Protein AF-A0A1G7C124-F1 (afdb_monomer_lite)

Radius of gyration: 18.38 Å; chains: 1; bounding box: 42×35×44 Å

InterPro domains:
  IPR001584 Integrase, catalytic core [PF13683] (48-111)
  IPR001584 Integrase, catalytic core [PS50994] (1-117)
  IPR012337 Ribonuclease H-like superfamily [SSF53098] (4-116)
  IPR036397 Ribonuclease H superfamily [G3DSA:3.30.420.10] (2-117)
  IPR039537 Retrotransposon Ty1/copia-like [PTHR42648] (6-79)

Foldseek 3Di:
DVPDPDQAAEDEDECDPQQFCQCPPPDPPDDHNGTPCPRPNSVVCVVSNHHYHYDDPPDCVVCVVVVVVVVVVVVVLVPQFQDDPPRHSAPDVVRVVVVVVVSVVVVVVDPPPPDDD

Structure (mmCIF, N/CA/C/O backbone):
data_AF-A0A1G7C124-F1
#
_entry.id   AF-A0A1G7C124-F1
#
loop_
_atom_site.group_PDB
_atom_site.id
_atom_site.type_symbol
_atom_site.label_atom_id
_atom_site.label_alt_id
_atom_site.label_comp_id
_atom_site.label_asym_id
_atom_site.label_entity_id
_atom_site.label_seq_id
_atom_site.pdbx_PDB_ins_code
_atom_site.Cartn_x
_atom_site.Cartn_y
_atom_site.Cartn_z
_atom_site.occupancy
_atom_site.B_iso_or_equiv
_atom_site.auth_seq_id
_atom_site.auth_comp_id
_atom_site.auth_asym_id
_atom_site.auth_atom_id
_atom_site.pdbx_PDB_model_num
ATOM 1 N N . LEU A 1 1 ? -6.986 -9.822 -4.925 1.00 56.84 1 LEU A N 1
ATOM 2 C CA . LEU A 1 1 ? -7.116 -11.043 -4.085 1.00 56.84 1 LEU A CA 1
ATOM 3 C C . LEU A 1 1 ? -6.805 -12.310 -4.872 1.00 56.84 1 LEU A C 1
ATOM 5 O O . LEU A 1 1 ? -6.248 -13.209 -4.269 1.00 56.84 1 LEU A O 1
ATOM 9 N N . ALA A 1 2 ? -7.130 -12.383 -6.171 1.00 59.47 2 ALA A N 1
ATOM 10 C CA . ALA A 1 2 ? -6.815 -13.540 -7.015 1.00 59.47 2 ALA A CA 1
ATOM 11 C C . ALA A 1 2 ? -5.305 -13.851 -7.116 1.00 59.47 2 ALA A C 1
ATOM 13 O O . ALA A 1 2 ? -4.938 -14.990 -7.363 1.00 59.47 2 ALA A O 1
ATOM 14 N N . ASP A 1 3 ? -4.445 -12.860 -6.865 1.00 68.88 3 ASP A N 1
ATOM 15 C CA . ASP A 1 3 ? -2.987 -12.987 -6.999 1.00 68.88 3 ASP A CA 1
ATOM 16 C C . ASP A 1 3 ? -2.276 -13.521 -5.744 1.00 68.88 3 ASP A C 1
ATOM 18 O O . ASP A 1 3 ? -1.057 -13.685 -5.751 1.00 68.88 3 ASP A O 1
ATOM 22 N N . PHE A 1 4 ? -3.007 -13.775 -4.650 1.00 74.25 4 PHE A N 1
ATOM 23 C CA . PHE A 1 4 ? -2.432 -14.340 -3.428 1.00 74.25 4 PHE A CA 1
ATOM 24 C C . PHE A 1 4 ? -2.759 -15.835 -3.332 1.00 74.25 4 PHE A C 1
ATOM 26 O O . PHE A 1 4 ? -3.930 -16.202 -3.421 1.00 74.25 4 PHE A O 1
ATOM 33 N N . PRO A 1 5 ? -1.765 -16.706 -3.077 1.00 84.12 5 PRO A N 1
ATOM 34 C CA . PRO A 1 5 ? -1.985 -18.153 -2.978 1.00 84.12 5 PRO A CA 1
ATOM 35 C C . PRO A 1 5 ? -2.794 -18.558 -1.735 1.00 84.12 5 PRO A C 1
ATOM 37 O O . PRO A 1 5 ? -3.227 -19.702 -1.616 1.00 84.12 5 PRO A O 1
ATOM 40 N N . HIS A 1 6 ? -2.996 -17.628 -0.799 1.00 87.00 6 HIS A N 1
ATOM 41 C CA . HIS A 1 6 ? -3.727 -17.836 0.442 1.00 87.00 6 HIS A CA 1
ATOM 42 C C . HIS A 1 6 ? -4.740 -16.718 0.665 1.00 87.00 6 HIS A C 1
ATOM 44 O O . HIS A 1 6 ? -4.560 -15.585 0.210 1.00 87.00 6 HIS A O 1
ATOM 50 N N . GLN A 1 7 ? -5.791 -17.034 1.421 1.00 89.38 7 GLN A N 1
ATOM 51 C CA . GLN A 1 7 ? -6.764 -16.039 1.845 1.00 89.38 7 GLN A CA 1
ATOM 52 C C . GLN A 1 7 ? -6.079 -14.966 2.698 1.00 89.38 7 GLN A C 1
ATOM 54 O O . GLN A 1 7 ? -5.402 -15.259 3.683 1.00 89.38 7 GLN A O 1
ATOM 59 N N . VAL A 1 8 ? -6.291 -13.704 2.335 1.00 92.19 8 VAL A N 1
ATOM 60 C CA . VAL A 1 8 ? -5.824 -12.572 3.134 1.00 92.19 8 VAL A CA 1
ATOM 61 C C . VAL A 1 8 ? -6.729 -12.443 4.355 1.00 92.19 8 VAL A C 1
ATOM 63 O O . VAL A 1 8 ? -7.866 -12.006 4.239 1.00 92.19 8 VAL A O 1
ATOM 66 N N . HIS A 1 9 ? -6.229 -12.829 5.526 1.00 95.06 9 HIS A N 1
ATOM 67 C CA . HIS A 1 9 ? -6.979 -12.723 6.783 1.00 95.06 9 HIS A CA 1
ATOM 68 C C . HIS A 1 9 ? -7.004 -11.286 7.336 1.00 95.06 9 HIS A C 1
ATOM 70 O O . HIS A 1 9 ? -8.003 -10.832 7.892 1.00 95.06 9 HIS A O 1
ATOM 76 N N . THR A 1 10 ? -5.902 -10.544 7.201 1.00 94.31 10 THR A N 1
ATOM 77 C CA . THR A 1 10 ? -5.745 -9.211 7.800 1.00 94.31 10 THR A CA 1
ATOM 78 C C . THR A 1 10 ? -4.981 -8.282 6.874 1.00 94.31 10 THR A C 1
ATOM 80 O O . THR A 1 10 ? -3.977 -8.683 6.290 1.00 94.31 10 THR A O 1
ATOM 83 N N . ILE A 1 11 ? -5.418 -7.026 6.808 1.00 92.94 11 ILE A N 1
ATOM 84 C CA . ILE A 1 11 ? -4.666 -5.927 6.199 1.00 92.94 11 ILE A CA 1
ATOM 85 C C . ILE A 1 11 ? -4.346 -4.903 7.286 1.00 92.94 11 ILE A C 1
ATOM 87 O O . ILE A 1 11 ? -5.227 -4.493 8.043 1.00 92.94 11 ILE A O 1
ATOM 91 N N . LEU A 1 12 ? -3.076 -4.508 7.355 1.00 91.56 12 LEU A N 1
ATOM 92 C CA . LEU A 1 12 ? -2.583 -3.448 8.225 1.00 91.56 12 LEU A CA 1
ATOM 93 C C . LEU A 1 12 ? -2.272 -2.216 7.373 1.00 91.56 12 LEU A C 1
ATOM 95 O O . LEU A 1 12 ? -1.449 -2.310 6.464 1.00 91.56 12 LEU A O 1
ATOM 99 N N . THR A 1 13 ? -2.909 -1.086 7.667 1.00 90.88 13 THR A N 1
ATOM 100 C CA . THR A 1 13 ? -2.629 0.201 7.011 1.00 90.88 13 THR A CA 1
ATOM 101 C C . THR A 1 13 ? -2.246 1.247 8.041 1.00 90.88 13 THR A C 1
ATOM 103 O O . THR A 1 13 ? -2.515 1.099 9.238 1.00 90.88 13 THR A O 1
ATOM 106 N N . ASP A 1 14 ? -1.648 2.340 7.578 1.00 87.50 14 ASP A N 1
ATOM 107 C CA . ASP A 1 14 ? -1.574 3.544 8.389 1.00 87.50 14 ASP A CA 1
ATOM 108 C C . ASP A 1 14 ? -2.955 4.210 8.533 1.00 87.50 14 ASP A C 1
ATOM 110 O O . ASP A 1 14 ? -3.997 3.654 8.178 1.00 87.50 14 ASP A O 1
ATOM 114 N N . ASN A 1 15 ? -2.959 5.398 9.129 1.00 88.94 15 ASN A N 1
ATOM 115 C CA . ASN A 1 15 ? -4.175 6.152 9.401 1.00 88.94 15 ASN A CA 1
ATOM 116 C C . ASN A 1 15 ? -4.473 7.194 8.300 1.00 88.94 15 ASN A C 1
ATOM 118 O O . ASN A 1 15 ? -5.136 8.193 8.588 1.00 88.94 15 ASN A O 1
ATOM 122 N N . GLY A 1 16 ? -3.952 6.991 7.082 1.00 89.31 16 GLY A N 1
ATOM 123 C CA . GLY A 1 16 ? -4.218 7.839 5.922 1.00 89.31 16 GLY A CA 1
ATOM 124 C C . GLY A 1 16 ? -5.695 7.851 5.525 1.00 89.31 16 GLY A C 1
ATOM 125 O O . GLY A 1 16 ? -6.427 6.874 5.729 1.00 89.31 16 GLY A O 1
ATOM 126 N N . ALA A 1 17 ? -6.136 8.974 4.955 1.00 92.06 17 ALA A N 1
ATOM 127 C CA . ALA A 1 17 ? -7.528 9.186 4.556 1.00 92.06 17 ALA A CA 1
ATOM 128 C C . ALA A 1 17 ? -7.977 8.232 3.433 1.00 92.06 17 ALA A C 1
ATOM 130 O O . ALA A 1 17 ? -9.169 8.011 3.247 1.00 92.06 17 ALA A O 1
ATOM 131 N N . GLU A 1 18 ? -7.025 7.642 2.711 1.00 93.25 18 GLU A N 1
ATOM 132 C CA . GLU A 1 18 ? -7.230 6.657 1.651 1.00 93.25 18 GLU A CA 1
ATOM 133 C C . GLU A 1 18 ? -7.711 5.299 2.180 1.00 93.25 18 GLU A C 1
ATOM 135 O O . GLU A 1 18 ? -8.298 4.519 1.428 1.00 93.25 18 GLU A O 1
ATOM 140 N N . PHE A 1 19 ? -7.463 4.995 3.459 1.00 93.19 19 PHE A N 1
ATOM 141 C CA . PHE A 1 19 ? -7.790 3.699 4.069 1.00 93.19 19 PHE A CA 1
ATOM 142 C C . PHE A 1 19 ? -8.814 3.812 5.185 1.00 93.19 19 PHE A C 1
ATOM 144 O O . PHE A 1 19 ? -9.570 2.868 5.431 1.00 93.19 19 PHE A O 1
ATOM 151 N N . THR A 1 20 ? -8.867 4.956 5.858 1.00 92.56 20 THR A N 1
ATOM 152 C CA . THR A 1 20 ? -9.725 5.140 7.016 1.00 92.56 20 THR A CA 1
ATOM 153 C C . THR A 1 20 ? -10.195 6.572 7.139 1.00 92.56 20 THR A C 1
ATOM 155 O O . THR A 1 20 ? -9.502 7.522 6.798 1.00 92.56 20 THR A O 1
ATOM 158 N N . ASP A 1 21 ? -11.362 6.744 7.739 1.00 92.69 21 ASP A N 1
ATOM 159 C CA . ASP A 1 21 ? -11.848 8.056 8.123 1.00 92.69 21 ASP A CA 1
ATOM 160 C C . ASP A 1 21 ? -11.485 8.418 9.564 1.00 92.69 21 ASP A C 1
ATOM 162 O O . ASP A 1 21 ? -12.069 9.352 10.101 1.00 92.69 21 ASP A O 1
ATOM 166 N N . ARG A 1 22 ? -10.536 7.726 10.215 1.00 90.31 22 ARG A N 1
ATOM 167 C CA . ARG A 1 22 ? -10.178 7.929 11.633 1.00 90.31 22 ARG A CA 1
ATOM 168 C C . ARG A 1 22 ? -9.954 9.389 12.024 1.00 90.31 22 ARG A C 1
ATOM 170 O O . ARG A 1 22 ? -10.400 9.788 13.103 1.00 90.31 22 ARG A O 1
ATOM 177 N N . PHE A 1 23 ? -9.339 10.190 11.159 1.00 88.81 23 PHE A N 1
ATOM 178 C CA . PHE A 1 23 ? -9.077 11.612 11.411 1.00 88.81 23 PHE A CA 1
ATOM 179 C C . PHE A 1 23 ? -10.050 12.576 10.718 1.00 88.81 23 PHE A C 1
ATOM 181 O O . PHE A 1 23 ? -9.907 13.781 10.881 1.00 88.81 23 PHE A O 1
ATOM 188 N N . ALA A 1 24 ? -11.076 12.080 10.016 1.00 87.88 24 ALA A N 1
ATOM 189 C CA . ALA A 1 24 ? -12.144 12.933 9.487 1.00 87.88 24 ALA A CA 1
ATOM 190 C C . ALA A 1 24 ? -12.873 13.669 10.629 1.00 87.88 24 ALA A C 1
ATOM 192 O O . ALA A 1 24 ? -13.319 13.035 11.593 1.00 87.88 24 ALA A O 1
ATOM 193 N N . VAL A 1 25 ? -12.978 14.993 10.537 1.00 83.00 25 VAL A N 1
ATOM 194 C CA . VAL A 1 25 ? -13.518 15.864 11.603 1.00 83.00 25 VAL A CA 1
ATOM 195 C C . VAL A 1 25 ? -14.979 16.259 11.380 1.00 83.00 25 VAL A C 1
ATOM 197 O O . VAL A 1 25 ? -15.657 16.679 12.309 1.00 83.00 25 VAL A O 1
ATOM 200 N N . ASP A 1 26 ? -15.478 16.084 10.165 1.00 83.75 26 ASP A N 1
ATOM 201 C CA . ASP A 1 26 ? -16.776 16.542 9.664 1.00 83.75 26 ASP A CA 1
ATOM 202 C C . ASP A 1 26 ? -17.841 15.431 9.610 1.00 83.75 26 ASP A C 1
ATOM 204 O O . ASP A 1 26 ? -18.995 15.664 9.244 1.00 83.75 26 ASP A O 1
ATOM 208 N N . LYS A 1 27 ? -17.490 14.201 10.005 1.00 82.12 27 LYS A N 1
ATOM 209 C CA . LYS A 1 27 ? -18.401 13.058 9.909 1.00 82.12 27 LYS A CA 1
ATOM 210 C C . LYS A 1 27 ? -19.401 13.021 11.067 1.00 82.12 27 LYS A C 1
ATOM 212 O O . LYS A 1 27 ? -19.053 12.724 12.211 1.00 82.12 27 LYS A O 1
ATOM 217 N N . LYS A 1 28 ? -20.676 13.254 10.746 1.00 80.56 28 LYS A N 1
ATOM 218 C CA . LYS A 1 28 ? -21.797 13.186 11.694 1.00 80.56 28 LYS A CA 1
ATOM 219 C C . LYS A 1 28 ? -21.835 11.825 12.409 1.00 80.56 28 LYS A C 1
ATOM 221 O O . LYS A 1 28 ? -21.720 10.786 11.768 1.00 80.56 28 LYS A O 1
ATOM 226 N N . ASN A 1 29 ? -22.022 11.843 13.731 1.00 83.56 29 ASN A N 1
ATOM 227 C CA . ASN A 1 29 ? -22.114 10.669 14.620 1.00 83.56 29 ASN A CA 1
ATOM 228 C C . ASN A 1 29 ? -20.842 9.811 14.749 1.00 83.56 29 ASN A C 1
ATOM 230 O O . ASN A 1 29 ? -20.875 8.765 15.398 1.00 83.56 29 ASN A O 1
ATOM 234 N N . LYS A 1 30 ? -19.712 10.233 14.173 1.00 86.50 30 LYS A N 1
ATOM 235 C CA . LYS A 1 30 ? -18.450 9.515 14.326 1.00 86.50 30 LYS A CA 1
ATOM 236 C C . LYS A 1 30 ? -17.805 9.849 15.684 1.00 86.50 30 LYS A C 1
ATOM 238 O O . LYS A 1 30 ? -17.655 11.027 16.009 1.00 86.50 30 LYS A O 1
ATOM 243 N N . PRO A 1 31 ? -17.364 8.849 16.466 1.00 83.88 31 PRO A N 1
ATOM 244 C CA . PRO A 1 31 ? -16.635 9.102 17.703 1.00 83.88 31 PRO A CA 1
ATOM 245 C C . PRO A 1 31 ? -15.276 9.790 17.441 1.00 83.88 31 PRO A C 1
ATOM 247 O O . PRO A 1 31 ? -14.553 9.385 16.523 1.00 83.88 31 PRO A O 1
ATOM 250 N N . PRO A 1 32 ? -14.873 10.785 18.257 1.00 83.81 32 PRO A N 1
ATOM 251 C CA . PRO A 1 32 ? -13.589 11.466 18.102 1.00 83.81 32 PRO A CA 1
ATOM 252 C C . PRO A 1 32 ? -12.400 10.497 18.134 1.00 83.81 32 PRO A C 1
ATOM 254 O O . PRO A 1 32 ? -12.311 9.621 18.995 1.00 83.81 32 PRO A O 1
ATOM 257 N N . GLY A 1 33 ? -11.477 10.643 17.178 1.00 82.88 33 GLY A N 1
ATOM 258 C CA . GLY A 1 33 ? -10.227 9.871 17.117 1.00 82.88 33 GLY A CA 1
ATOM 259 C C . GLY A 1 33 ? -10.369 8.375 16.794 1.00 82.88 33 GLY A C 1
ATOM 260 O O . GLY A 1 33 ? -9.362 7.652 16.798 1.00 82.88 33 GLY A O 1
ATOM 261 N N . LYS A 1 34 ? -11.585 7.897 16.502 1.00 86.94 34 LYS A N 1
ATOM 262 C CA . LYS A 1 34 ? -11.882 6.505 16.136 1.00 86.94 34 LYS A CA 1
ATOM 263 C C . LYS A 1 34 ? -12.444 6.428 14.714 1.00 86.94 34 LYS A C 1
ATOM 265 O O . LYS A 1 34 ? -13.206 7.309 14.339 1.00 86.94 34 LYS A O 1
ATOM 270 N N . PRO A 1 35 ? -12.100 5.402 13.920 1.00 90.12 35 PRO A N 1
ATOM 271 C CA . PRO A 1 35 ? -12.721 5.198 12.612 1.00 90.12 35 PRO A CA 1
ATOM 272 C C . PRO A 1 35 ? -14.213 4.885 12.764 1.00 90.12 35 PRO A C 1
ATOM 274 O O . PRO A 1 35 ? -14.619 4.281 13.759 1.00 90.12 35 PRO A O 1
ATOM 277 N N . SER A 1 36 ? -15.026 5.279 11.783 1.00 91.19 36 SER A N 1
ATOM 278 C CA . SER A 1 36 ? -16.456 4.929 11.778 1.00 91.19 36 SER A CA 1
ATOM 279 C C . SER A 1 36 ? -16.707 3.466 11.408 1.00 91.19 36 SER A C 1
ATOM 281 O O . SER A 1 36 ? -17.730 2.910 11.788 1.00 91.19 36 SER A O 1
ATOM 283 N N . GLY A 1 37 ? -15.788 2.849 10.655 1.00 90.06 37 GLY A N 1
ATOM 284 C CA . GLY A 1 37 ? -15.993 1.540 10.030 1.00 90.06 37 GLY A CA 1
ATOM 285 C C . GLY A 1 37 ? -16.798 1.589 8.725 1.00 90.06 37 GLY A C 1
ATOM 286 O O . GLY A 1 37 ? -16.969 0.560 8.075 1.00 90.06 37 GLY A O 1
ATOM 287 N N . ASP A 1 38 ? -17.253 2.773 8.307 1.00 92.44 38 ASP A N 1
ATOM 288 C CA . ASP A 1 38 ? -18.002 2.969 7.065 1.00 92.44 38 ASP A CA 1
ATOM 289 C C . ASP A 1 38 ? -17.129 3.505 5.928 1.00 92.44 38 ASP A C 1
ATOM 291 O O . ASP A 1 38 ? -17.662 3.853 4.875 1.00 92.44 38 ASP A O 1
ATOM 295 N N . HIS A 1 39 ? -15.811 3.628 6.098 1.00 94.12 39 HIS A N 1
ATOM 296 C CA . HIS A 1 39 ? -14.938 4.017 4.991 1.00 94.12 39 HIS A CA 1
ATOM 297 C C . HIS A 1 39 ? -15.073 2.990 3.840 1.00 94.12 39 HIS A C 1
ATOM 299 O O . HIS A 1 39 ? -15.220 1.797 4.119 1.00 94.12 39 HIS A O 1
ATOM 305 N N . PRO A 1 40 ? -15.042 3.379 2.546 1.00 95.38 40 PRO A N 1
ATOM 306 C CA . PRO A 1 40 ? -15.160 2.421 1.440 1.00 95.38 40 PRO A CA 1
ATOM 307 C C . PRO A 1 40 ? -14.209 1.222 1.555 1.00 95.38 40 PRO A C 1
ATOM 309 O O . PRO A 1 40 ? -14.604 0.095 1.258 1.00 95.38 40 PRO A O 1
ATOM 312 N N . PHE A 1 41 ? -12.996 1.453 2.063 1.00 95.81 41 PHE A N 1
ATOM 313 C CA . PHE A 1 41 ? -12.025 0.396 2.332 1.00 95.81 41 PHE A CA 1
ATOM 314 C C . PHE A 1 41 ? -12.443 -0.526 3.491 1.00 95.81 41 PHE A C 1
ATOM 316 O O . PHE A 1 41 ? -12.384 -1.745 3.342 1.00 95.81 41 PHE A O 1
ATOM 323 N N . ASP A 1 42 ? -12.947 0.023 4.605 1.00 95.38 42 ASP A N 1
ATOM 324 C CA . ASP A 1 42 ? -13.487 -0.767 5.724 1.00 95.38 42 ASP A CA 1
ATOM 325 C C . ASP A 1 42 ? -14.634 -1.677 5.258 1.00 95.38 42 ASP A C 1
ATOM 327 O O . ASP A 1 42 ? -14.664 -2.872 5.570 1.00 95.38 42 ASP A O 1
ATOM 331 N N . ARG A 1 43 ? -15.556 -1.133 4.450 1.00 95.94 43 ARG A N 1
ATOM 332 C CA . ARG A 1 43 ? -16.696 -1.886 3.907 1.00 95.94 43 ARG A CA 1
ATOM 333 C C . ARG A 1 43 ? -16.247 -3.010 2.979 1.00 95.94 43 ARG A C 1
ATOM 335 O O . ARG A 1 43 ? -16.773 -4.118 3.079 1.00 95.94 43 ARG A O 1
ATOM 342 N N . LEU A 1 44 ? -15.269 -2.744 2.112 1.00 95.56 44 LEU A N 1
ATOM 343 C CA . LEU A 1 44 ? -14.692 -3.756 1.230 1.00 95.56 44 LEU A CA 1
ATOM 344 C C . LEU A 1 44 ? -14.036 -4.882 2.039 1.00 95.56 44 LEU A C 1
ATOM 346 O O . LEU A 1 44 ? -14.309 -6.055 1.784 1.00 95.56 44 LEU A O 1
ATOM 350 N 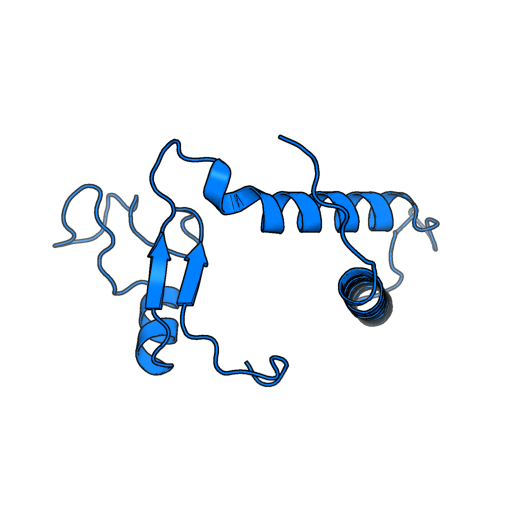N . CYS A 1 45 ? -13.219 -4.541 3.037 1.00 95.81 45 CYS A N 1
ATOM 351 C CA . CYS A 1 45 ? -12.593 -5.518 3.924 1.00 95.81 45 CYS A CA 1
ATOM 352 C C . CYS A 1 45 ? -13.648 -6.377 4.635 1.00 95.81 45 CYS A C 1
ATOM 354 O O . CYS A 1 45 ? -13.579 -7.605 4.568 1.00 95.81 45 CYS A O 1
ATOM 356 N N . LYS A 1 46 ? -14.691 -5.756 5.204 1.00 95.56 46 LYS A N 1
ATOM 357 C CA . LYS A 1 46 ? -15.807 -6.462 5.853 1.00 95.56 46 LYS A CA 1
ATOM 358 C C . LYS A 1 46 ? -16.534 -7.410 4.896 1.00 95.56 46 LYS A C 1
ATOM 360 O O . LYS A 1 46 ? -16.766 -8.561 5.252 1.00 95.56 46 LYS A O 1
ATOM 365 N N . GLN A 1 47 ? -16.845 -6.965 3.675 1.00 95.75 47 GLN A N 1
ATOM 366 C CA . GLN A 1 47 ? -17.495 -7.798 2.653 1.00 95.75 47 GLN A CA 1
ATOM 367 C C . GLN A 1 47 ? -16.644 -9.019 2.275 1.00 95.75 47 GLN A C 1
ATOM 369 O O . GLN A 1 47 ? -17.181 -10.067 1.924 1.00 95.75 47 GLN A O 1
ATOM 374 N N . ARG A 1 48 ? -15.315 -8.893 2.337 1.00 93.56 48 ARG A N 1
ATOM 375 C CA . ARG A 1 48 ? -14.367 -9.966 2.011 1.00 93.56 48 ARG A CA 1
ATOM 376 C C . ARG A 1 48 ? -13.934 -10.798 3.223 1.00 93.56 48 ARG A C 1
ATOM 378 O O . ARG A 1 48 ? -13.099 -11.682 3.055 1.00 93.56 48 ARG A O 1
ATOM 385 N N . GLY A 1 49 ? -14.474 -10.532 4.415 1.00 95.12 49 GLY A N 1
ATOM 386 C CA . GLY A 1 49 ? -14.065 -11.203 5.654 1.00 95.12 49 GLY A CA 1
ATOM 387 C C . GLY A 1 49 ? -12.624 -10.893 6.076 1.00 95.12 49 GLY A C 1
ATOM 388 O O . GLY A 1 49 ? -12.015 -11.677 6.795 1.00 95.12 49 GLY A O 1
ATOM 389 N N . ILE A 1 50 ? -12.066 -9.772 5.615 1.00 96.38 50 ILE A N 1
ATOM 390 C CA . ILE A 1 50 ? -10.705 -9.333 5.927 1.00 96.38 50 ILE A CA 1
ATOM 391 C C . ILE A 1 50 ? -10.755 -8.416 7.143 1.00 96.38 50 ILE A C 1
ATOM 393 O O . ILE A 1 50 ? -11.471 -7.412 7.152 1.00 96.38 50 ILE A O 1
ATOM 397 N N . GLN A 1 51 ? -9.941 -8.707 8.153 1.00 96.44 51 GLN A N 1
ATOM 398 C CA . GLN A 1 51 ? -9.766 -7.799 9.276 1.00 96.44 51 GLN A CA 1
ATOM 399 C C . GLN A 1 51 ? -8.927 -6.588 8.846 1.00 96.44 51 GLN A C 1
ATOM 401 O O . GLN A 1 51 ? -7.741 -6.724 8.543 1.00 96.44 51 GLN A O 1
ATOM 406 N N . HIS A 1 52 ? -9.516 -5.394 8.870 1.00 95.00 52 HIS A N 1
ATOM 407 C CA . HIS A 1 52 ? -8.773 -4.151 8.686 1.00 95.00 52 HIS A CA 1
ATOM 408 C C . HIS A 1 52 ? -8.229 -3.656 10.032 1.00 95.00 52 HIS A C 1
ATOM 410 O O . HIS A 1 52 ? -8.981 -3.465 10.991 1.00 95.00 52 HIS A O 1
ATOM 416 N N . ARG A 1 53 ? -6.909 -3.485 10.127 1.00 92.31 53 ARG A N 1
ATOM 417 C CA . ARG A 1 53 ? -6.224 -2.967 11.315 1.00 92.31 53 ARG A CA 1
ATOM 418 C C . ARG A 1 53 ? -5.482 -1.695 10.949 1.00 92.31 53 ARG A C 1
ATOM 420 O O . ARG A 1 53 ? -4.778 -1.655 9.950 1.00 92.31 53 ARG A O 1
ATOM 427 N N . LEU A 1 54 ? -5.584 -0.695 11.814 1.00 90.25 54 LEU A N 1
ATOM 428 C CA . LEU A 1 54 ? -4.809 0.533 11.696 1.00 90.25 54 LEU A CA 1
ATOM 429 C C . LEU A 1 54 ? -3.546 0.436 12.548 1.00 90.25 54 LEU A C 1
ATOM 431 O O . LEU A 1 54 ? -3.578 -0.124 13.654 1.00 90.25 54 LEU A O 1
ATOM 435 N N . THR A 1 55 ? -2.446 1.013 12.071 1.00 85.69 55 THR A N 1
ATOM 436 C CA . THR A 1 55 ? -1.250 1.177 12.896 1.00 85.69 55 THR A CA 1
ATOM 437 C C . THR A 1 55 ? -1.571 2.032 14.117 1.00 85.69 55 THR A C 1
ATOM 439 O O . THR A 1 55 ? -2.369 2.981 14.082 1.00 85.69 55 THR A O 1
ATOM 442 N N . LYS A 1 56 ? -0.951 1.686 15.248 1.00 80.56 56 LYS A N 1
ATOM 443 C CA . LYS A 1 56 ? -1.012 2.558 16.416 1.00 80.56 56 LYS A CA 1
ATOM 444 C C . LYS A 1 56 ? -0.242 3.849 16.089 1.00 80.56 56 LYS A C 1
ATOM 446 O O . LYS A 1 56 ? 0.857 3.754 15.536 1.00 80.56 56 LYS A O 1
ATOM 451 N N . PRO A 1 57 ? -0.776 5.034 16.436 1.00 68.75 57 PRO A N 1
ATOM 452 C CA . PRO A 1 57 ? -0.026 6.280 16.320 1.00 68.75 57 PRO A CA 1
ATOM 453 C C . PRO A 1 57 ? 1.345 6.148 16.993 1.00 68.75 57 PRO A C 1
ATOM 455 O O . PRO A 1 57 ? 1.441 5.537 18.054 1.00 68.75 57 PRO A O 1
ATOM 458 N N . TYR A 1 58 ? 2.389 6.701 16.373 1.00 65.62 58 TYR A N 1
ATOM 459 C CA . TYR A 1 58 ? 3.765 6.703 16.894 1.00 65.62 58 TYR A CA 1
ATOM 460 C C . TYR A 1 58 ? 4.438 5.320 17.045 1.00 65.62 58 TYR A C 1
ATOM 462 O O . TYR A 1 58 ? 5.434 5.200 17.752 1.00 65.62 58 TYR A O 1
ATOM 470 N N . HIS A 1 59 ? 3.954 4.279 16.350 1.00 66.81 59 HIS A N 1
ATOM 471 C CA . HIS A 1 59 ? 4.577 2.944 16.342 1.00 66.81 59 HIS A CA 1
ATOM 472 C C . HIS A 1 59 ? 5.116 2.535 14.951 1.00 66.81 59 HIS A C 1
ATOM 474 O O . HIS A 1 59 ? 4.493 1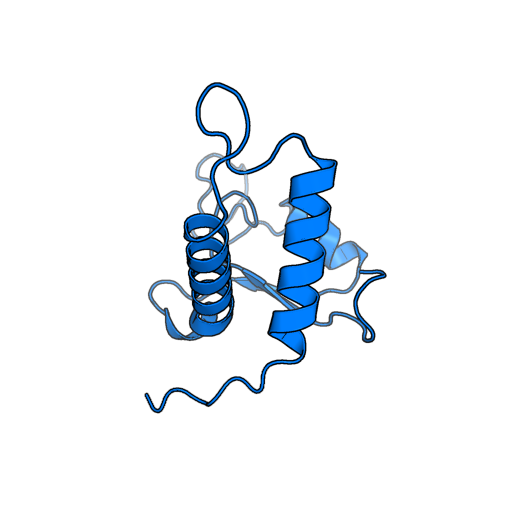.724 14.254 1.00 66.81 59 HIS A O 1
ATOM 480 N N . PRO A 1 60 ? 6.302 3.038 14.550 1.00 60.53 60 PRO A N 1
ATOM 481 C CA . PRO A 1 60 ? 6.876 2.829 13.212 1.00 60.53 60 PRO A CA 1
ATOM 482 C C . PRO A 1 60 ? 7.231 1.364 12.900 1.00 60.53 60 PRO A C 1
ATOM 484 O O . PRO A 1 60 ? 7.278 0.967 11.740 1.00 60.53 60 PRO A O 1
ATOM 487 N N . GLN A 1 61 ? 7.411 0.521 13.923 1.00 64.06 61 GLN A N 1
ATOM 488 C CA . GLN A 1 61 ? 7.812 -0.889 13.777 1.00 64.06 61 GLN A CA 1
ATOM 489 C C . GLN A 1 61 ? 6.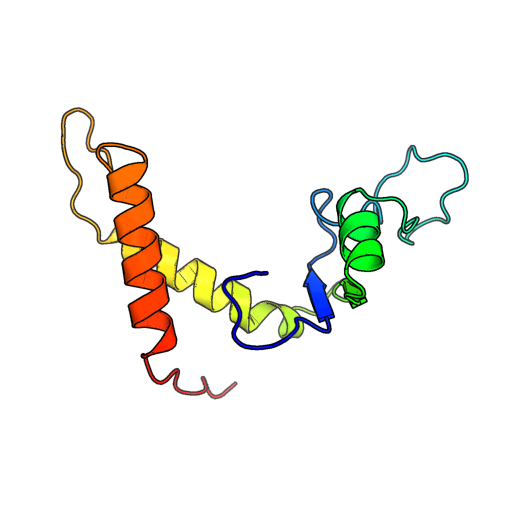866 -1.724 12.898 1.00 64.06 61 GLN A C 1
ATOM 491 O O . GLN A 1 61 ? 7.277 -2.739 12.345 1.00 64.06 61 GLN A O 1
ATOM 496 N N . THR A 1 62 ? 5.613 -1.296 12.737 1.00 63.75 62 THR A N 1
ATOM 497 C CA . THR A 1 62 ? 4.612 -2.023 11.945 1.00 63.75 62 THR A CA 1
ATOM 498 C C . THR A 1 62 ? 4.709 -1.796 10.433 1.00 63.75 62 THR A C 1
ATOM 500 O O . THR A 1 62 ? 4.204 -2.619 9.673 1.00 63.75 62 THR A O 1
ATOM 503 N N . ASN A 1 63 ? 5.417 -0.751 9.989 1.00 72.88 63 ASN A N 1
ATOM 504 C CA . ASN A 1 63 ? 5.505 -0.372 8.575 1.00 72.88 63 ASN A CA 1
ATOM 505 C C . ASN A 1 63 ? 6.838 -0.748 7.905 1.00 72.88 63 ASN A C 1
ATOM 507 O O . ASN A 1 63 ? 7.008 -0.544 6.705 1.00 72.88 63 ASN A O 1
ATOM 511 N N . GLY A 1 64 ? 7.778 -1.365 8.626 1.00 79.50 64 GLY A N 1
ATOM 512 C CA . GLY A 1 64 ? 9.131 -1.607 8.106 1.00 79.50 64 GLY A CA 1
ATOM 513 C C . GLY A 1 64 ? 9.200 -2.478 6.839 1.00 79.50 64 GLY A C 1
ATOM 514 O O . GLY A 1 64 ? 10.118 -2.320 6.033 1.00 79.50 64 GLY A O 1
ATOM 515 N N . LEU A 1 65 ? 8.238 -3.385 6.623 1.00 84.06 65 LEU A N 1
ATOM 516 C CA . LEU A 1 65 ? 8.174 -4.195 5.397 1.00 84.06 65 LEU A CA 1
ATOM 517 C C . LEU A 1 65 ? 7.729 -3.369 4.187 1.00 84.06 65 LEU A C 1
ATOM 519 O O . LEU A 1 65 ? 8.393 -3.413 3.149 1.00 84.06 65 LEU A O 1
ATOM 523 N N . VAL A 1 66 ? 6.649 -2.593 4.327 1.00 86.19 66 VAL A N 1
ATOM 524 C CA . VAL A 1 66 ? 6.138 -1.756 3.233 1.00 86.19 66 VAL A CA 1
ATOM 525 C C . VAL A 1 66 ? 7.111 -0.622 2.917 1.00 86.19 66 VAL A C 1
ATOM 527 O O . VAL A 1 66 ? 7.409 -0.380 1.752 1.00 86.19 66 VAL A O 1
ATOM 530 N N . GLU A 1 67 ? 7.719 -0.005 3.932 1.00 87.00 67 GLU A N 1
ATOM 531 C CA . GLU A 1 67 ? 8.744 1.027 3.748 1.00 87.00 67 GLU A CA 1
ATOM 532 C C . GLU A 1 67 ? 9.977 0.486 3.016 1.00 87.00 67 GLU A C 1
ATOM 534 O O . GLU A 1 67 ? 10.519 1.141 2.121 1.00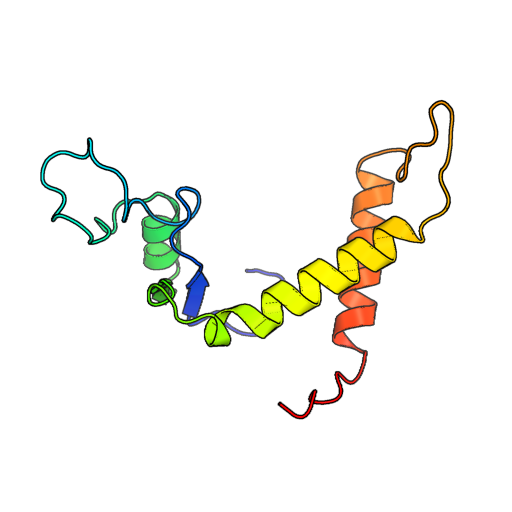 87.00 67 GLU A O 1
ATOM 539 N N . ARG A 1 68 ? 10.415 -0.734 3.356 1.00 87.75 68 ARG A N 1
ATOM 540 C CA . ARG A 1 68 ? 11.518 -1.408 2.661 1.00 87.75 68 ARG A CA 1
ATOM 541 C C . ARG A 1 68 ? 11.162 -1.693 1.210 1.00 87.75 68 ARG A C 1
ATOM 543 O O . ARG A 1 68 ? 11.992 -1.435 0.341 1.00 87.75 68 ARG A O 1
ATOM 550 N N . PHE A 1 69 ? 9.980 -2.243 0.946 1.00 90.25 69 PHE A N 1
ATOM 551 C CA . PHE A 1 69 ? 9.524 -2.501 -0.418 1.00 90.25 69 PHE A CA 1
ATOM 552 C C . PHE A 1 69 ? 9.476 -1.200 -1.235 1.00 90.25 69 PHE A C 1
ATOM 554 O O . PHE A 1 69 ? 10.110 -1.125 -2.287 1.00 90.25 69 PHE A O 1
ATOM 561 N N . ASN A 1 70 ? 8.845 -0.152 -0.695 1.00 91.12 70 ASN A N 1
ATOM 562 C CA . ASN A 1 70 ? 8.718 1.160 -1.335 1.00 91.12 70 ASN A CA 1
ATOM 563 C C . ASN A 1 70 ? 10.082 1.784 -1.651 1.00 91.12 70 ASN A C 1
ATOM 565 O O . ASN A 1 70 ? 10.301 2.290 -2.750 1.00 91.12 70 ASN A O 1
ATOM 569 N N . ARG A 1 71 ? 11.039 1.694 -0.721 1.00 91.62 71 ARG A N 1
ATOM 570 C CA . ARG A 1 71 ? 12.409 2.158 -0.964 1.00 91.62 71 ARG A CA 1
ATOM 571 C C . ARG A 1 71 ? 13.074 1.387 -2.103 1.00 91.62 71 ARG A C 1
ATOM 573 O O . ARG A 1 71 ? 13.682 1.992 -2.978 1.00 91.62 71 ARG A O 1
ATOM 580 N N . ARG A 1 72 ? 12.943 0.058 -2.116 1.00 92.88 72 ARG A N 1
ATOM 581 C CA . ARG A 1 72 ? 13.579 -0.799 -3.127 1.00 92.88 72 ARG A CA 1
ATOM 582 C C . ARG A 1 72 ? 13.003 -0.587 -4.521 1.00 92.88 72 ARG A C 1
ATOM 584 O O . ARG A 1 72 ? 13.777 -0.542 -5.472 1.00 92.88 72 ARG A O 1
ATOM 591 N N . ILE A 1 73 ? 11.686 -0.431 -4.647 1.00 94.44 73 ILE A N 1
ATOM 592 C CA . ILE A 1 73 ? 11.077 -0.149 -5.951 1.00 94.44 73 ILE A CA 1
ATOM 593 C C . ILE A 1 73 ? 11.438 1.260 -6.431 1.00 94.44 73 ILE A C 1
ATOM 595 O O . ILE A 1 73 ? 11.771 1.424 -7.599 1.00 94.44 73 ILE A O 1
ATOM 599 N N . ALA A 1 74 ? 11.482 2.258 -5.540 1.00 94.06 74 ALA A N 1
ATOM 600 C CA . ALA A 1 74 ? 11.928 3.606 -5.891 1.00 94.06 74 ALA A CA 1
ATOM 601 C C . ALA A 1 74 ? 13.396 3.630 -6.357 1.00 94.06 74 ALA A C 1
ATOM 603 O O . ALA A 1 74 ? 13.707 4.249 -7.373 1.00 94.06 74 ALA A O 1
ATOM 604 N N . GLU A 1 75 ? 14.291 2.911 -5.668 1.00 93.69 75 GLU A N 1
ATOM 605 C CA . GLU A 1 75 ? 15.688 2.735 -6.090 1.00 93.69 75 GLU A CA 1
ATOM 606 C C . GLU A 1 75 ? 15.792 2.045 -7.456 1.00 93.69 75 GLU A C 1
ATOM 608 O O . GLU A 1 75 ? 16.592 2.465 -8.290 1.00 93.69 75 GLU A O 1
ATOM 613 N N . ALA A 1 76 ? 14.991 1.004 -7.700 1.00 93.38 76 ALA A N 1
ATOM 614 C CA . ALA A 1 76 ? 14.977 0.302 -8.980 1.00 93.38 76 ALA A CA 1
ATOM 615 C C . ALA A 1 76 ? 14.496 1.217 -10.116 1.00 93.38 76 ALA A C 1
ATOM 617 O O . ALA A 1 76 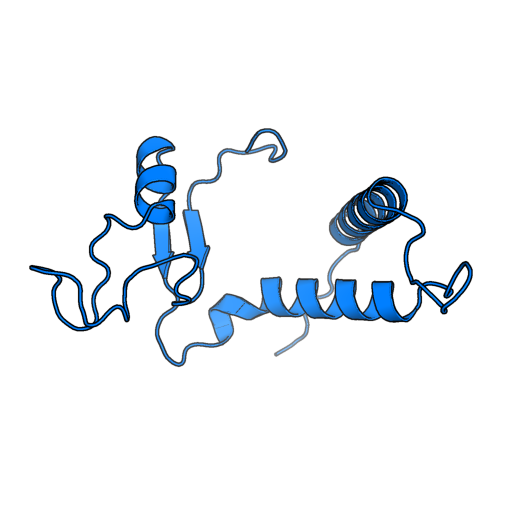? 15.183 1.339 -11.125 1.00 93.38 76 ALA A O 1
ATOM 618 N N . ILE A 1 77 ? 13.394 1.947 -9.911 1.00 93.88 77 ILE A N 1
ATOM 619 C CA . ILE A 1 77 ? 12.885 2.959 -10.853 1.00 93.88 77 ILE A CA 1
ATOM 620 C C . ILE A 1 77 ? 13.935 4.049 -11.113 1.00 93.88 77 ILE A C 1
ATOM 622 O O . ILE A 1 77 ? 14.085 4.509 -12.242 1.00 93.88 77 ILE A O 1
ATOM 626 N N . GLY A 1 78 ? 14.673 4.472 -10.084 1.00 91.44 78 GLY A N 1
ATOM 627 C CA . GLY A 1 78 ? 15.735 5.472 -10.213 1.00 91.44 78 GLY A CA 1
ATOM 628 C C . GLY A 1 78 ? 16.934 5.006 -11.047 1.00 91.44 78 GLY A C 1
ATOM 629 O O . GLY A 1 78 ? 17.637 5.844 -11.609 1.00 91.44 78 GLY A O 1
ATOM 630 N N . ARG A 1 79 ? 17.155 3.689 -11.145 1.00 90.75 79 ARG A N 1
ATOM 631 C CA . ARG A 1 79 ? 18.216 3.070 -11.958 1.00 90.75 79 ARG A CA 1
ATOM 632 C C . ARG A 1 79 ? 17.778 2.755 -13.385 1.00 90.75 79 ARG A C 1
ATOM 634 O O . ARG A 1 79 ? 18.641 2.499 -14.222 1.00 90.75 79 ARG A O 1
ATOM 641 N N . GLU A 1 80 ? 16.476 2.771 -13.666 1.00 90.62 80 GLU A N 1
ATOM 642 C CA . GLU A 1 80 ? 15.980 2.562 -15.022 1.00 90.62 80 GLU A CA 1
ATOM 643 C C . GLU A 1 80 ? 16.492 3.656 -15.959 1.00 90.62 80 GLU A C 1
ATOM 645 O O . GLU A 1 80 ? 16.452 4.856 -15.659 1.00 90.62 80 GLU A O 1
ATOM 650 N N . GLN A 1 81 ? 16.977 3.226 -17.124 1.00 85.94 81 GLN A N 1
ATOM 651 C CA . GLN A 1 81 ? 17.445 4.147 -18.150 1.00 85.94 81 GLN A CA 1
ATOM 652 C C . GLN A 1 81 ? 16.290 5.043 -18.584 1.00 85.94 81 GLN A C 1
ATOM 654 O O . GLN A 1 81 ? 15.193 4.569 -18.870 1.00 85.94 81 GLN A O 1
ATOM 659 N N . LYS A 1 82 ? 16.545 6.349 -18.665 1.00 85.38 82 LYS A N 1
ATOM 660 C CA . LYS A 1 82 ? 15.569 7.295 -19.205 1.00 85.38 82 LYS A CA 1
ATOM 661 C C . LYS A 1 82 ? 15.452 7.091 -20.714 1.00 85.38 82 LYS A C 1
ATOM 663 O O . LYS A 1 82 ? 16.464 7.070 -21.411 1.00 85.38 82 LYS A O 1
ATOM 668 N N . ARG A 1 83 ? 14.224 6.963 -21.212 1.00 80.00 83 ARG A N 1
ATOM 669 C CA . ARG A 1 83 ? 13.891 6.649 -22.607 1.00 80.00 83 ARG A CA 1
ATOM 670 C C . ARG A 1 83 ? 13.025 7.757 -23.222 1.00 80.00 83 ARG A C 1
ATOM 672 O O . ARG A 1 83 ? 12.298 8.465 -22.523 1.00 80.00 83 ARG A O 1
ATOM 679 N N . GLY A 1 84 ? 13.101 7.888 -24.547 1.00 66.88 84 GLY A N 1
ATOM 680 C CA . GLY A 1 84 ? 12.278 8.807 -25.343 1.00 66.88 84 GLY A CA 1
ATOM 681 C C . GLY A 1 84 ? 12.585 10.302 -25.164 1.00 66.88 84 GLY A C 1
ATOM 682 O O . GLY A 1 84 ? 13.504 10.704 -24.446 1.00 66.88 84 GLY A O 1
ATOM 683 N N . SER A 1 85 ? 11.788 11.143 -25.834 1.00 64.62 85 SER A N 1
ATOM 684 C CA . SER A 1 85 ? 11.847 12.601 -25.672 1.00 64.62 85 SER A CA 1
ATOM 685 C C . SER A 1 85 ? 11.349 12.997 -24.273 1.00 64.62 85 SER A C 1
ATOM 687 O O . SER A 1 85 ? 10.416 12.393 -23.745 1.00 64.62 85 SER A O 1
ATOM 689 N N . ALA A 1 86 ? 11.994 13.989 -23.654 1.00 77.31 86 ALA A N 1
ATOM 690 C CA . ALA A 1 86 ? 11.784 14.420 -22.263 1.00 77.31 86 ALA A CA 1
ATOM 691 C C . ALA A 1 86 ? 12.248 13.451 -21.149 1.00 77.31 86 ALA A C 1
ATOM 693 O O . ALA A 1 86 ? 11.852 13.627 -19.998 1.00 77.31 86 ALA A O 1
ATOM 694 N N . ARG A 1 87 ? 13.123 12.471 -21.442 1.00 73.88 87 ARG A N 1
ATOM 695 C CA . ARG A 1 87 ? 13.746 11.598 -20.419 1.00 73.88 87 ARG A CA 1
ATOM 696 C C . ARG A 1 87 ? 12.718 10.891 -19.519 1.00 73.88 87 ARG A C 1
ATOM 698 O O . ARG A 1 87 ? 12.866 10.858 -18.294 1.00 73.88 87 ARG A O 1
ATOM 705 N N . ARG A 1 88 ? 11.668 10.321 -20.113 1.00 81.12 88 ARG A N 1
ATOM 706 C CA . ARG A 1 88 ? 10.662 9.550 -19.367 1.00 81.12 88 ARG A CA 1
ATOM 707 C C . ARG A 1 88 ? 11.278 8.246 -18.860 1.00 81.12 88 ARG A C 1
ATOM 709 O O . ARG A 1 88 ? 12.171 7.695 -19.491 1.00 81.12 88 ARG A O 1
ATOM 716 N N . THR A 1 89 ? 10.830 7.753 -17.707 1.00 85.25 89 THR A N 1
ATOM 717 C CA . THR A 1 89 ? 11.290 6.442 -17.210 1.00 85.25 89 THR A CA 1
ATOM 718 C C . THR A 1 89 ? 10.642 5.293 -17.985 1.00 85.25 89 THR A C 1
ATOM 720 O O . THR A 1 89 ? 11.323 4.338 -18.325 1.00 85.25 89 THR A O 1
ATOM 723 N N . PHE A 1 90 ? 9.349 5.418 -18.297 1.00 90.88 90 PHE A N 1
ATOM 724 C CA . PHE A 1 90 ? 8.564 4.414 -19.019 1.00 90.88 90 PHE A CA 1
ATOM 725 C C . PHE A 1 90 ? 7.936 5.037 -20.263 1.00 90.88 90 PHE A C 1
ATOM 727 O O . PHE A 1 90 ? 7.571 6.221 -20.245 1.00 90.88 90 PHE A O 1
ATOM 734 N N . ILE A 1 91 ? 7.834 4.252 -21.333 1.00 89.19 91 ILE A N 1
ATOM 735 C CA . ILE A 1 91 ? 7.281 4.702 -22.620 1.00 89.19 91 ILE A CA 1
ATOM 736 C C . ILE A 1 91 ? 5.763 4.897 -22.507 1.00 89.19 91 ILE A C 1
ATOM 738 O O . ILE A 1 91 ? 5.233 5.926 -22.930 1.00 89.19 91 ILE A O 1
ATOM 742 N N . ASP A 1 92 ? 5.089 3.941 -21.873 1.00 90.25 92 ASP A N 1
ATOM 743 C CA . ASP A 1 92 ? 3.650 3.919 -21.641 1.00 90.25 92 ASP A CA 1
ATOM 744 C C . ASP A 1 92 ? 3.309 3.155 -20.343 1.00 90.25 92 ASP A C 1
ATOM 746 O O . ASP A 1 92 ? 4.181 2.828 -19.529 1.00 90.25 92 ASP A O 1
ATOM 750 N N . HIS A 1 93 ? 2.018 2.903 -20.117 1.00 91.81 93 HIS A N 1
ATOM 751 C CA . HIS A 1 93 ? 1.561 2.134 -18.961 1.00 91.81 93 HIS A CA 1
ATOM 752 C C . HIS A 1 93 ? 1.944 0.652 -19.038 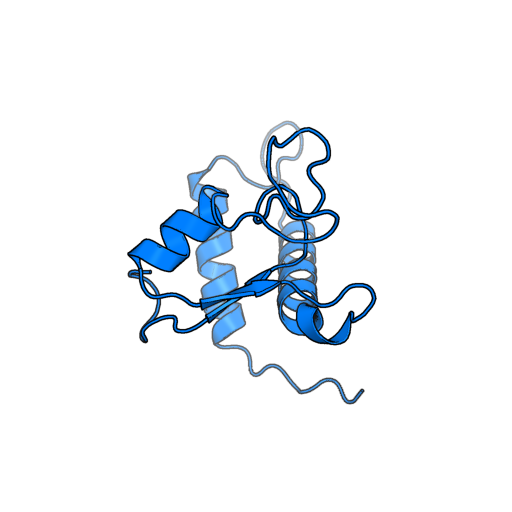1.00 91.81 93 HIS A C 1
ATOM 754 O O . HIS A 1 93 ? 2.229 0.071 -17.996 1.00 91.81 93 HIS A O 1
ATOM 760 N N . ALA A 1 94 ? 2.012 0.055 -20.230 1.00 94.12 94 ALA A N 1
ATOM 761 C CA . ALA A 1 94 ? 2.352 -1.356 -20.385 1.00 94.12 94 ALA A CA 1
ATOM 762 C C . ALA A 1 94 ? 3.826 -1.623 -20.037 1.00 94.12 94 ALA A C 1
ATOM 764 O O . ALA A 1 94 ? 4.120 -2.576 -19.318 1.00 94.12 94 ALA A O 1
ATOM 765 N N . ASP A 1 95 ? 4.740 -0.747 -20.466 1.00 92.75 95 ASP A N 1
ATOM 766 C CA . ASP A 1 95 ? 6.168 -0.785 -20.116 1.00 92.75 95 ASP A CA 1
ATOM 767 C C . ASP A 1 95 ? 6.369 -0.646 -18.596 1.00 92.75 95 ASP A C 1
ATOM 769 O O . ASP A 1 95 ? 7.092 -1.429 -17.973 1.00 92.75 95 ASP A O 1
ATOM 773 N N . ARG A 1 96 ? 5.646 0.289 -17.961 1.00 93.56 96 ARG A N 1
ATOM 774 C CA . ARG A 1 96 ? 5.649 0.441 -16.497 1.00 93.56 96 ARG A CA 1
ATOM 775 C C . ARG A 1 96 ? 5.134 -0.818 -15.797 1.00 93.56 96 ARG A C 1
ATOM 777 O O . ARG A 1 96 ? 5.743 -1.268 -14.828 1.00 93.56 96 ARG A O 1
ATOM 784 N N . ASP A 1 97 ? 4.010 -1.364 -16.244 1.00 95.31 97 ASP A N 1
ATOM 785 C CA . ASP A 1 97 ? 3.369 -2.502 -15.584 1.00 95.31 97 ASP A CA 1
ATOM 786 C C . ASP A 1 97 ? 4.217 -3.776 -15.743 1.00 95.31 97 ASP A C 1
ATOM 788 O O . ASP A 1 97 ? 4.388 -4.522 -14.776 1.00 95.31 97 ASP A O 1
ATOM 792 N N . ALA A 1 98 ? 4.853 -3.968 -16.904 1.00 95.25 98 ALA A N 1
ATOM 793 C CA . ALA A 1 98 ? 5.832 -5.030 -17.131 1.00 95.25 98 ALA A CA 1
ATOM 794 C C . ALA A 1 98 ? 7.052 -4.895 -16.204 1.00 95.25 98 ALA A C 1
ATOM 796 O O . ALA A 1 98 ? 7.484 -5.882 -15.598 1.00 95.25 98 ALA A O 1
ATOM 797 N N . PHE A 1 99 ? 7.575 -3.675 -16.036 1.00 95.44 99 PHE A N 1
ATOM 798 C CA . PHE A 1 99 ? 8.648 -3.404 -15.081 1.00 95.44 99 PHE A CA 1
ATOM 799 C C . PHE A 1 99 ? 8.229 -3.740 -13.643 1.00 95.44 99 PHE A C 1
ATOM 801 O O . PHE A 1 99 ? 8.953 -4.459 -12.951 1.00 95.44 99 PHE A O 1
ATOM 808 N N . ILE A 1 100 ? 7.061 -3.266 -13.191 1.00 94.62 100 ILE A N 1
ATOM 809 C CA . ILE A 1 100 ? 6.565 -3.512 -11.826 1.00 94.62 100 ILE A CA 1
ATOM 810 C C . ILE A 1 100 ? 6.369 -5.013 -11.594 1.00 94.62 100 ILE A C 1
ATOM 812 O O . ILE A 1 100 ? 6.827 -5.535 -10.576 1.00 94.62 100 ILE A O 1
ATOM 816 N N . ALA A 1 101 ? 5.741 -5.722 -12.536 1.00 94.06 101 ALA A N 1
ATOM 817 C CA . ALA A 1 101 ? 5.511 -7.159 -12.431 1.00 94.06 101 ALA A CA 1
ATOM 818 C C . ALA A 1 101 ? 6.832 -7.934 -12.317 1.00 94.06 101 ALA A C 1
ATOM 820 O O . ALA A 1 101 ? 6.985 -8.768 -11.419 1.00 94.06 101 ALA A O 1
ATOM 821 N N . LYS A 1 102 ? 7.818 -7.608 -13.164 1.00 94.44 102 LYS A N 1
ATOM 822 C CA . LYS A 1 102 ? 9.160 -8.201 -13.099 1.00 94.44 102 LYS A CA 1
ATOM 823 C C . LYS A 1 102 ? 9.856 -7.881 -11.774 1.00 94.44 102 LYS A C 1
ATOM 825 O O . LYS A 1 102 ? 10.403 -8.779 -11.138 1.00 94.44 102 LYS A O 1
ATOM 830 N N . PHE A 1 103 ? 9.809 -6.628 -11.324 1.00 93.94 103 PHE A N 1
ATOM 831 C CA . PHE A 1 103 ? 10.411 -6.221 -10.056 1.00 93.94 103 PHE A CA 1
ATOM 832 C C . PHE A 1 103 ? 9.813 -6.990 -8.870 1.00 93.94 103 PHE A C 1
ATOM 834 O O . PHE A 1 103 ? 10.560 -7.523 -8.053 1.00 93.94 103 PHE A O 1
ATOM 841 N N . VAL A 1 104 ? 8.482 -7.089 -8.782 1.00 92.00 104 VAL A N 1
ATOM 842 C CA . VAL A 1 104 ? 7.791 -7.823 -7.706 1.00 92.00 104 VAL A CA 1
ATOM 843 C C . VAL A 1 104 ? 8.144 -9.312 -7.745 1.00 92.00 104 VAL A C 1
ATOM 845 O O . VAL A 1 104 ? 8.432 -9.910 -6.706 1.00 92.00 104 VAL A O 1
ATOM 848 N N . HIS A 1 105 ? 8.171 -9.902 -8.940 1.00 90.44 105 HIS A N 1
ATOM 849 C CA . HIS A 1 105 ? 8.568 -11.290 -9.163 1.00 90.44 105 HIS A CA 1
ATOM 850 C C . HIS A 1 105 ? 9.992 -11.577 -8.655 1.00 90.44 105 HIS A C 1
ATOM 852 O O . HIS A 1 105 ? 10.215 -12.581 -7.966 1.00 90.44 105 HIS A O 1
ATOM 858 N N . ASP A 1 106 ? 10.941 -10.694 -8.961 1.00 91.38 106 ASP A N 1
ATOM 859 C CA . ASP A 1 106 ? 12.346 -10.834 -8.569 1.00 91.38 106 ASP A CA 1
ATOM 860 C C . ASP A 1 106 ? 12.541 -10.534 -7.068 1.00 91.38 106 ASP A C 1
ATOM 862 O O . ASP A 1 106 ? 13.249 -11.263 -6.364 1.00 91.38 106 ASP A O 1
ATOM 866 N N . TYR A 1 107 ? 11.846 -9.520 -6.537 1.00 89.31 107 TYR A N 1
ATOM 867 C CA . TYR A 1 107 ? 11.847 -9.168 -5.113 1.00 89.31 107 TYR A CA 1
ATOM 868 C C . TYR A 1 107 ? 11.384 -10.342 -4.243 1.00 89.31 107 TYR A C 1
ATOM 870 O O . TYR A 1 107 ? 12.072 -10.706 -3.290 1.00 89.31 107 TYR A O 1
ATOM 878 N N . ASN A 1 108 ? 10.276 -10.992 -4.614 1.00 86.75 108 ASN A N 1
ATOM 879 C CA . ASN A 1 108 ? 9.704 -12.117 -3.865 1.00 86.75 108 ASN A CA 1
ATOM 880 C C . ASN A 1 108 ? 10.552 -13.400 -3.923 1.00 86.75 108 ASN A C 1
ATOM 882 O O . ASN A 1 108 ? 10.344 -14.306 -3.118 1.00 86.75 108 ASN A O 1
ATOM 886 N N . ARG A 1 109 ? 11.518 -13.490 -4.847 1.00 85.88 109 ARG A N 1
ATOM 887 C CA . ARG A 1 109 ? 12.493 -14.596 -4.927 1.00 85.88 109 ARG A CA 1
ATOM 888 C C . ARG A 1 109 ? 13.842 -14.260 -4.308 1.00 85.88 109 ARG A C 1
ATOM 890 O O . ARG A 1 109 ? 14.694 -15.136 -4.167 1.00 85.88 109 ARG A O 1
ATOM 897 N N . THR A 1 110 ? 14.051 -13.007 -3.927 1.00 79.81 110 THR A N 1
ATOM 898 C CA . THR A 1 110 ? 15.283 -12.590 -3.272 1.00 79.81 110 THR A CA 1
ATOM 899 C C . THR A 1 110 ? 15.184 -12.928 -1.791 1.00 79.81 110 THR A C 1
ATOM 901 O O . THR A 1 110 ? 14.268 -12.489 -1.098 1.00 79.81 110 THR A O 1
ATOM 904 N N . ARG A 1 111 ? 16.147 -13.692 -1.267 1.00 63.19 111 ARG A N 1
ATOM 905 C CA . ARG A 1 111 ? 16.223 -13.977 0.170 1.00 63.19 111 ARG A CA 1
ATOM 906 C C . ARG A 1 111 ? 16.510 -12.668 0.911 1.00 63.19 111 ARG A C 1
ATOM 908 O O . ARG A 1 111 ? 17.650 -12.203 0.951 1.00 63.19 111 ARG A O 1
ATOM 915 N N . LEU A 1 112 ? 15.472 -12.052 1.470 1.00 64.88 112 LEU A N 1
ATOM 916 C CA . LEU A 1 112 ? 15.602 -10.850 2.287 1.00 64.88 112 LEU A CA 1
ATOM 917 C C . LEU A 1 112 ? 16.378 -11.230 3.554 1.00 64.88 112 LEU A C 1
ATOM 919 O O . LEU A 1 112 ? 15.842 -11.885 4.444 1.00 64.88 112 LEU A O 1
ATOM 923 N N . LYS A 1 113 ? 17.664 -10.864 3.631 1.00 56.28 113 LYS A N 1
ATOM 924 C CA . LYS A 1 113 ? 18.417 -10.973 4.886 1.00 56.28 113 LYS A CA 1
ATOM 925 C C . LYS A 1 113 ? 17.697 -10.127 5.939 1.00 56.28 113 LYS A C 1
ATOM 927 O O . LYS A 1 113 ? 17.391 -8.961 5.672 1.00 56.28 113 LYS A O 1
ATOM 932 N N . CYS A 1 114 ? 17.442 -10.701 7.116 1.00 49.91 114 CYS A N 1
ATOM 933 C CA . CYS A 1 114 ? 17.036 -9.921 8.280 1.00 49.91 114 CYS A CA 1
ATOM 934 C C . CYS A 1 114 ? 18.069 -8.805 8.468 1.00 49.91 114 CYS A C 1
ATOM 936 O O . CYS A 1 114 ? 19.263 -9.083 8.573 1.00 49.91 114 CYS A O 1
ATOM 938 N N . LEU A 1 115 ? 17.627 -7.546 8.453 1.00 52.28 115 LEU A N 1
ATOM 939 C CA . LEU A 1 115 ? 18.471 -6.483 8.982 1.00 52.28 115 LEU A CA 1
ATOM 940 C C . LEU A 1 115 ? 18.438 -6.679 10.491 1.00 52.28 115 LEU A C 1
ATOM 942 O O . LEU A 1 115 ? 17.352 -6.650 11.067 1.00 52.28 115 LEU A O 1
ATOM 946 N N . GLY A 1 116 ? 19.595 -6.972 11.084 1.00 41.94 116 GLY A N 1
ATOM 947 C CA . GLY A 1 116 ? 19.752 -6.929 12.531 1.00 41.94 116 GLY A CA 1
ATOM 948 C C . GLY A 1 116 ? 19.462 -5.503 12.973 1.00 41.94 116 GLY A C 1
ATOM 949 O O . GLY A 1 116 ? 20.259 -4.609 12.694 1.00 41.94 116 GLY A O 1
ATOM 950 N N . TYR A 1 117 ? 18.275 -5.303 13.533 1.00 41.84 117 TYR A N 1
ATOM 951 C CA . TYR A 1 117 ? 17.952 -4.144 14.350 1.00 41.84 117 TYR A CA 1
ATOM 952 C C . TYR A 1 117 ? 18.233 -4.513 15.798 1.00 41.84 117 TYR A C 1
ATOM 954 O O . TYR A 1 117 ? 17.908 -5.669 16.161 1.00 41.84 117 TYR A O 1
#

Organism: NCBI:txid1419277

Secondary structure (DSSP, 8-state):
-TT-SS---EEEE-S-TTT--TT-SS-TTPPTTS--S-SHHHHHHHHTT-EEEEPPTT-GGGSHHHHHHHHHHHHHHHHSPPBTTTTBS-SSHHHHHHHHHHHHHHHTTS--PPP--

pLDDT: mean 85.01, std 12.28, range [41.84, 96.44]

Sequence (117 aa):
LADFPHQVHTILTDNGAEFTDRFAVDKKNKPPGKPSGDHPFDRLCKQRGIQHRLTKPYHPQTNGLVERFNRRIAEAIGREQKRGSARRTFIDHADRDAFIAKFVHDYNRTRLKCLGY